Protein AF-A0A821YXX5-F1 (afdb_monomer)

Structure (mmCIF, N/CA/C/O backbone):
data_AF-A0A821YXX5-F1
#
_entry.id   AF-A0A821YXX5-F1
#
loop_
_atom_site.group_PDB
_atom_site.id
_atom_site.type_symbol
_atom_site.label_atom_id
_atom_site.label_alt_id
_atom_site.label_comp_id
_atom_site.label_asym_id
_atom_site.label_entity_id
_atom_site.label_seq_id
_atom_site.pdbx_PDB_ins_code
_atom_site.Cartn_x
_atom_site.Cartn_y
_atom_site.Cartn_z
_atom_site.occupancy
_atom_site.B_iso_or_equiv
_atom_site.auth_seq_id
_atom_site.auth_comp_id
_atom_site.auth_asym_id
_atom_site.auth_atom_id
_atom_site.pdbx_PDB_model_num
ATOM 1 N N . MET A 1 1 ? -12.440 -8.713 3.139 1.00 58.47 1 MET A N 1
ATOM 2 C CA . MET A 1 1 ? -12.743 -7.785 2.031 1.00 58.47 1 MET A CA 1
ATOM 3 C C . MET A 1 1 ? -14.257 -7.747 1.861 1.00 58.47 1 MET A C 1
ATOM 5 O O . MET A 1 1 ? -14.903 -8.650 2.377 1.00 58.47 1 MET A O 1
ATOM 9 N N . TYR A 1 2 ? -14.838 -6.705 1.264 1.00 65.69 2 TYR A N 1
ATOM 10 C CA . TYR A 1 2 ? -16.262 -6.750 0.902 1.00 65.69 2 TYR A CA 1
ATOM 11 C C . TYR A 1 2 ? -16.376 -7.451 -0.452 1.00 65.69 2 TYR A C 1
ATOM 13 O O . TYR A 1 2 ? -15.614 -7.089 -1.340 1.00 65.69 2 TYR A O 1
ATOM 21 N N . GLU A 1 3 ? -17.331 -8.369 -0.620 1.00 64.81 3 GLU A N 1
ATOM 22 C CA . GLU A 1 3 ? -17.490 -9.195 -1.839 1.00 64.81 3 GLU A CA 1
ATOM 23 C C . GLU A 1 3 ? -17.517 -8.370 -3.139 1.00 64.81 3 GLU A C 1
ATOM 25 O O . GLU A 1 3 ? -17.004 -8.787 -4.172 1.00 64.81 3 GLU A O 1
ATOM 30 N N . ILE A 1 4 ? -18.038 -7.138 -3.080 1.00 65.25 4 ILE A N 1
ATOM 31 C CA . ILE A 1 4 ? -18.081 -6.192 -4.211 1.00 65.25 4 ILE A CA 1
ATOM 32 C C . ILE A 1 4 ? -16.698 -5.785 -4.745 1.00 65.25 4 ILE A C 1
ATOM 34 O O . ILE A 1 4 ? -16.601 -5.142 -5.787 1.00 65.25 4 ILE A O 1
ATOM 38 N N . PHE A 1 5 ? -15.638 -6.105 -4.010 1.00 68.00 5 PHE A N 1
ATOM 39 C CA . PHE A 1 5 ? -14.271 -5.716 -4.300 1.00 68.00 5 PHE A CA 1
ATOM 40 C C . PHE A 1 5 ? -13.337 -6.901 -4.533 1.00 68.00 5 PHE A C 1
ATOM 42 O O . PHE A 1 5 ? -12.154 -6.678 -4.764 1.00 68.0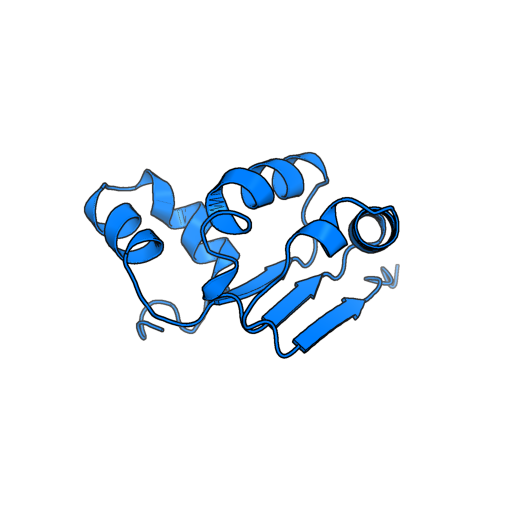0 5 PHE A O 1
ATOM 49 N N . ASP A 1 6 ? -13.836 -8.136 -4.515 1.00 65.44 6 ASP A N 1
ATOM 50 C CA . ASP A 1 6 ? -12.989 -9.331 -4.618 1.00 65.44 6 ASP A CA 1
ATOM 51 C C . ASP A 1 6 ? -12.221 -9.414 -5.950 1.00 65.44 6 ASP A C 1
ATOM 53 O O . ASP A 1 6 ? -11.174 -10.053 -6.032 1.00 65.44 6 ASP A O 1
ATOM 57 N N . SER A 1 7 ? -12.696 -8.727 -6.995 1.00 64.62 7 SER A N 1
ATOM 58 C CA . SER A 1 7 ? -12.008 -8.632 -8.286 1.00 64.62 7 SER A CA 1
ATOM 59 C C . SER A 1 7 ? -10.966 -7.508 -8.366 1.00 64.62 7 SER A C 1
ATOM 61 O O . SER A 1 7 ? -10.313 -7.368 -9.399 1.00 64.62 7 SER A O 1
ATOM 63 N N . LEU A 1 8 ? -10.843 -6.661 -7.338 1.00 66.19 8 LEU A N 1
ATOM 64 C CA . LEU A 1 8 ? -9.986 -5.476 -7.334 1.00 66.19 8 LEU A CA 1
ATOM 65 C C . LEU A 1 8 ? -8.928 -5.572 -6.235 1.00 66.19 8 LEU A C 1
ATOM 67 O O . LEU A 1 8 ? -9.211 -5.892 -5.087 1.00 66.19 8 LEU A O 1
ATOM 71 N N . ASN A 1 9 ? -7.699 -5.208 -6.577 1.00 79.38 9 ASN A N 1
ATOM 72 C CA . ASN A 1 9 ? -6.626 -5.033 -5.603 1.00 79.38 9 ASN A CA 1
ATOM 73 C C . ASN A 1 9 ? -6.906 -3.801 -4.724 1.00 79.38 9 ASN A C 1
ATOM 75 O O . ASN A 1 9 ? -7.445 -2.801 -5.207 1.00 79.38 9 ASN A O 1
ATOM 79 N N . GLU A 1 10 ? -6.535 -3.834 -3.438 1.00 80.19 10 GLU A N 1
ATOM 80 C CA . GLU A 1 10 ? -6.829 -2.741 -2.503 1.00 80.19 10 GLU A CA 1
ATOM 81 C C . GLU A 1 10 ? -6.280 -1.391 -2.945 1.00 80.19 10 GLU A C 1
ATOM 83 O O . GLU A 1 10 ? -6.879 -0.362 -2.626 1.00 80.19 10 GLU A O 1
ATOM 88 N N . TYR A 1 11 ? -5.182 -1.368 -3.701 1.00 82.06 11 TYR A N 1
ATOM 89 C CA . TYR A 1 11 ? -4.708 -0.132 -4.312 1.00 82.06 11 TYR A CA 1
ATOM 90 C C . TYR A 1 11 ? -5.723 0.464 -5.291 1.00 82.06 11 TYR A C 1
ATOM 92 O O . TYR A 1 11 ? -6.006 1.662 -5.234 1.00 82.06 11 TYR A O 1
ATOM 100 N N . ASP A 1 12 ? -6.287 -0.363 -6.169 1.00 82.38 12 ASP A N 1
ATOM 101 C CA . ASP A 1 12 ? -7.229 0.071 -7.198 1.00 82.38 12 ASP A CA 1
ATOM 102 C C . ASP A 1 12 ? -8.548 0.523 -6.568 1.00 82.38 12 ASP A C 1
ATOM 104 O O . ASP A 1 12 ? -9.120 1.537 -6.977 1.00 82.38 12 ASP A O 1
ATOM 108 N N . ILE A 1 13 ? -8.982 -0.158 -5.502 1.00 83.88 13 ILE A N 1
ATOM 109 C CA . ILE A 1 13 ? -10.129 0.262 -4.688 1.00 83.88 13 ILE A CA 1
ATOM 110 C C . ILE A 1 13 ? -9.839 1.610 -4.033 1.00 83.88 13 ILE A C 1
ATOM 112 O O . ILE A 1 13 ? -10.646 2.533 -4.115 1.00 83.88 13 ILE A O 1
ATOM 116 N N . TYR A 1 14 ? -8.685 1.749 -3.380 1.00 82.62 14 TYR A N 1
ATOM 117 C CA . TYR A 1 14 ? -8.338 2.989 -2.702 1.00 82.62 14 TYR A CA 1
ATOM 118 C C . TYR A 1 14 ? -8.316 4.144 -3.702 1.00 82.62 14 TYR A C 1
ATOM 120 O O . TYR A 1 14 ? -9.042 5.118 -3.540 1.00 82.62 14 TYR A O 1
ATOM 128 N N . LYS A 1 15 ? -7.570 4.008 -4.797 1.00 84.25 15 LYS A N 1
ATOM 129 C CA . LYS A 1 15 ? -7.459 5.047 -5.821 1.00 84.25 15 LYS A CA 1
ATOM 130 C C . LYS A 1 15 ? -8.810 5.423 -6.436 1.00 84.25 15 LYS A C 1
ATOM 132 O O . LYS A 1 15 ? -9.048 6.601 -6.683 1.00 84.25 15 LYS A O 1
ATOM 137 N N . SER A 1 16 ? -9.680 4.446 -6.685 1.00 83.56 16 SER A N 1
ATOM 138 C CA . SER A 1 16 ? -10.952 4.687 -7.377 1.00 83.56 16 SER A CA 1
ATOM 139 C C . SER A 1 16 ? -12.045 5.223 -6.454 1.00 83.56 16 SER A C 1
ATOM 141 O O . SER A 1 16 ? -12.890 5.986 -6.908 1.00 83.56 16 SER A O 1
ATOM 143 N N . PHE A 1 17 ? -12.045 4.841 -5.171 1.00 82.56 17 PHE A N 1
ATOM 144 C CA . PHE A 1 17 ? -13.167 5.101 -4.262 1.00 82.56 17 PHE A CA 1
ATOM 145 C C . PHE A 1 17 ? -12.854 6.066 -3.114 1.0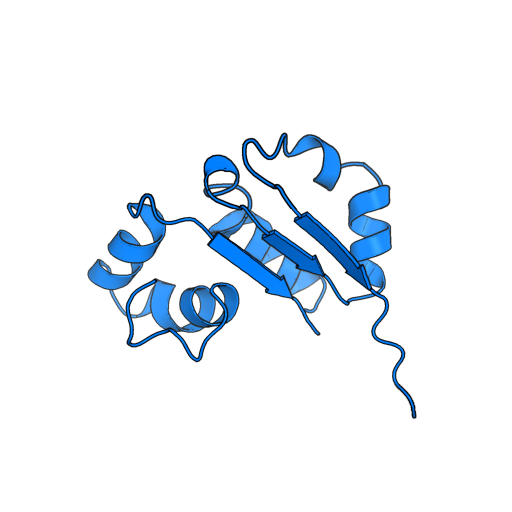0 82.56 17 PHE A C 1
ATOM 147 O O . PHE A 1 17 ? -13.787 6.537 -2.459 1.00 82.56 17 PHE A O 1
ATOM 154 N N . TYR A 1 18 ? -11.584 6.393 -2.862 1.00 81.06 18 TYR A N 1
ATOM 155 C CA . TYR A 1 18 ? -11.195 7.233 -1.725 1.00 81.06 18 TYR A CA 1
ATOM 156 C C . TYR A 1 18 ? -11.807 8.639 -1.772 1.00 81.06 18 TYR A C 1
ATOM 158 O O . TYR A 1 18 ? -12.262 9.135 -0.740 1.00 81.06 18 TYR A O 1
ATOM 166 N N . ASP A 1 19 ? -11.894 9.242 -2.960 1.00 82.94 19 ASP A N 1
ATOM 167 C CA . ASP A 1 19 ? -12.416 10.603 -3.137 1.00 82.94 19 ASP A CA 1
ATOM 168 C C . ASP A 1 19 ? -13.882 10.656 -3.604 1.00 82.94 19 ASP A C 1
ATOM 170 O O . ASP A 1 19 ? -14.442 11.741 -3.742 1.00 82.94 19 ASP A O 1
ATOM 174 N N . LEU A 1 20 ? -14.550 9.510 -3.803 1.00 83.38 20 LEU A N 1
ATOM 175 C CA . LEU A 1 20 ? -15.934 9.486 -4.304 1.00 83.38 20 LEU A CA 1
ATOM 176 C C . LEU A 1 20 ? -16.951 10.002 -3.282 1.00 83.38 20 LEU A C 1
ATOM 178 O O . LEU A 1 20 ? -17.871 10.732 -3.641 1.00 83.38 20 LEU A O 1
ATOM 182 N N . ASN A 1 21 ? -16.826 9.604 -2.011 1.00 83.12 21 ASN A N 1
ATOM 183 C CA . ASN A 1 21 ? -17.573 10.206 -0.908 1.00 83.12 21 ASN A CA 1
ATOM 184 C C . ASN A 1 21 ? -16.946 9.885 0.459 1.00 83.12 21 ASN A C 1
ATOM 186 O O . ASN A 1 21 ? -16.193 8.924 0.633 1.00 83.12 21 ASN A O 1
ATOM 190 N N . GLN A 1 22 ? -17.335 10.665 1.471 1.00 84.62 22 GLN A N 1
ATOM 191 C CA . GLN A 1 22 ? -16.832 10.513 2.840 1.00 84.62 22 GLN A CA 1
ATOM 192 C C . GLN A 1 22 ? -17.139 9.143 3.459 1.00 84.62 22 GLN A C 1
ATOM 194 O O . GLN A 1 22 ? -16.399 8.685 4.328 1.00 84.62 22 GLN A O 1
ATOM 199 N N . ARG A 1 23 ? -18.213 8.465 3.037 1.00 84.62 23 ARG A N 1
ATOM 200 C CA . ARG A 1 23 ? -18.578 7.147 3.571 1.00 84.62 23 ARG A CA 1
ATOM 201 C C . ARG A 1 23 ? -17.585 6.076 3.117 1.00 84.62 23 ARG A C 1
ATOM 203 O O . ARG A 1 23 ? -17.108 5.329 3.966 1.00 84.62 23 ARG A O 1
ATOM 210 N N . PHE A 1 24 ? -17.221 6.040 1.835 1.00 82.19 24 PHE A N 1
ATOM 211 C CA . PHE A 1 24 ? -16.196 5.123 1.318 1.00 82.19 24 PHE A CA 1
ATOM 212 C C . PHE A 1 24 ? -14.819 5.436 1.883 1.00 82.19 24 PHE A C 1
ATOM 214 O O . PHE A 1 24 ? -14.137 4.535 2.368 1.00 82.19 24 PHE A O 1
ATOM 221 N N . LYS A 1 25 ? -14.455 6.718 1.931 1.00 83.94 25 LYS A N 1
ATOM 222 C CA . LYS A 1 25 ? -13.225 7.164 2.584 1.00 83.94 25 LYS A CA 1
ATOM 223 C C . LYS A 1 25 ? -13.123 6.646 4.020 1.00 83.94 25 LYS A C 1
ATOM 225 O O . LYS A 1 25 ? -12.129 6.032 4.401 1.00 83.94 25 LYS A O 1
ATOM 230 N N . ASN A 1 26 ? -14.180 6.837 4.810 1.00 84.19 26 ASN A N 1
ATOM 231 C CA . ASN A 1 26 ? -14.235 6.354 6.187 1.00 84.19 26 ASN A CA 1
ATOM 232 C C . ASN A 1 26 ? -14.166 4.829 6.274 1.00 84.19 26 ASN A C 1
ATOM 234 O O . ASN A 1 26 ? -13.516 4.312 7.175 1.00 84.19 26 ASN A O 1
ATOM 238 N N . LEU A 1 27 ? -14.802 4.111 5.351 1.00 82.44 27 LEU A N 1
ATOM 239 C CA . LEU A 1 27 ? -14.756 2.653 5.299 1.00 82.44 27 LEU A CA 1
ATOM 240 C C . LEU A 1 27 ? -13.337 2.140 5.015 1.00 82.44 27 LEU A C 1
ATOM 242 O O . LEU A 1 27 ? -12.900 1.192 5.658 1.00 82.44 27 LEU A O 1
ATOM 246 N N . LEU A 1 28 ? -12.585 2.795 4.130 1.00 81.06 28 LEU A N 1
ATOM 247 C CA . LEU A 1 28 ? -11.196 2.431 3.834 1.00 81.06 28 LEU A CA 1
ATOM 248 C C . LEU A 1 28 ? -10.249 2.750 5.003 1.00 81.06 28 LEU A C 1
ATOM 250 O O . LEU A 1 28 ? -9.412 1.918 5.362 1.00 81.06 28 LEU A O 1
ATOM 254 N N . ILE A 1 29 ? -10.407 3.923 5.628 1.00 80.94 29 ILE A N 1
ATOM 255 C CA . ILE A 1 29 ? -9.527 4.399 6.710 1.00 80.94 29 ILE A CA 1
ATOM 256 C C . ILE 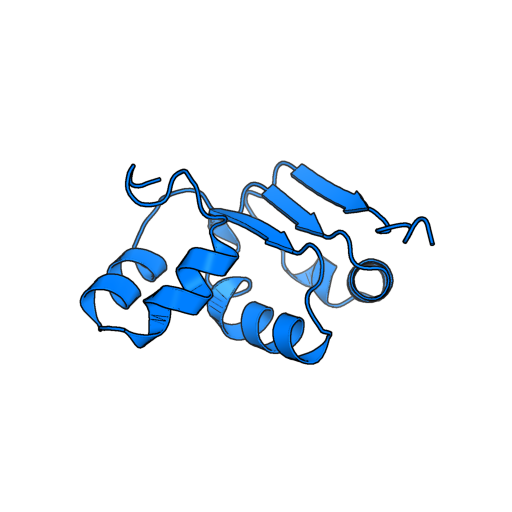A 1 29 ? -9.821 3.707 8.049 1.00 8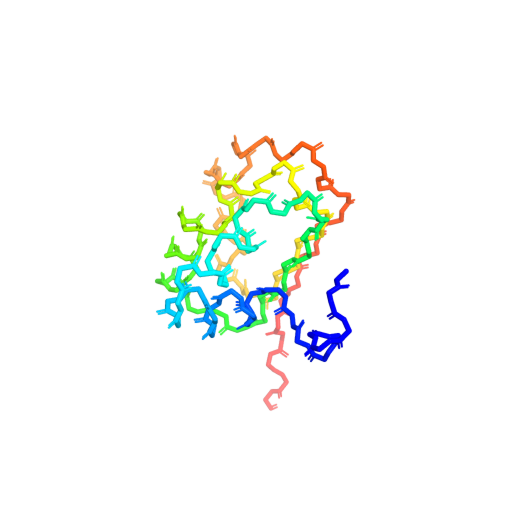0.94 29 ILE A C 1
ATOM 258 O O . ILE A 1 29 ? -8.889 3.320 8.745 1.00 80.94 29 ILE A O 1
ATOM 262 N N . LYS A 1 30 ? -11.097 3.565 8.434 1.00 81.81 30 LYS A N 1
ATOM 263 C CA . LYS A 1 30 ? -11.507 3.075 9.768 1.00 81.81 30 LYS A CA 1
ATOM 264 C C . LYS A 1 30 ? -11.675 1.560 9.851 1.00 81.81 30 LYS A C 1
ATOM 266 O O . LYS A 1 30 ? -11.957 1.036 10.924 1.00 81.81 30 LYS A O 1
ATOM 271 N N . SER A 1 31 ? -11.571 0.857 8.729 1.00 81.94 31 SER A N 1
ATOM 272 C CA . SER A 1 31 ? -11.643 -0.599 8.724 1.00 81.94 31 SER A CA 1
ATOM 273 C C . SER A 1 31 ? -10.442 -1.204 9.454 1.00 81.94 31 SER A C 1
ATOM 275 O O . SER A 1 31 ? -9.325 -0.717 9.331 1.00 81.94 31 SER A O 1
ATOM 277 N N . ASN A 1 32 ? -10.662 -2.300 10.178 1.00 83.00 32 ASN A N 1
ATOM 278 C CA . ASN A 1 32 ? -9.590 -3.114 10.763 1.00 83.00 32 ASN A CA 1
ATOM 279 C C . ASN A 1 32 ? -9.181 -4.279 9.852 1.00 83.00 32 ASN A C 1
ATOM 281 O O . ASN A 1 32 ? -8.388 -5.130 10.256 1.00 83.00 32 ASN A O 1
ATOM 285 N N . LEU A 1 33 ? -9.738 -4.343 8.638 1.00 84.06 33 LEU A N 1
ATOM 286 C CA . LEU A 1 33 ? -9.430 -5.408 7.696 1.00 84.06 33 LEU A CA 1
ATOM 287 C C . LEU A 1 33 ? -7.957 -5.338 7.273 1.00 84.06 33 LEU A C 1
ATOM 289 O O . LEU A 1 33 ? -7.434 -4.221 7.107 1.00 84.06 33 LEU A O 1
ATOM 293 N N . PRO A 1 34 ? -7.310 -6.506 7.094 1.00 84.56 34 PRO A N 1
ATOM 294 C CA . PRO A 1 34 ? -5.978 -6.576 6.516 1.00 84.56 34 PRO A CA 1
ATOM 295 C C . P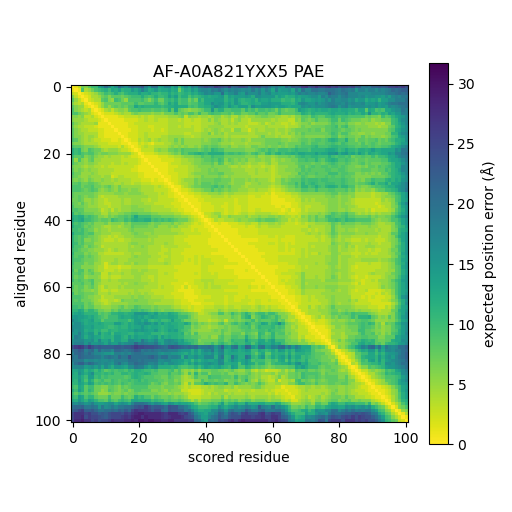RO A 1 34 ? -5.984 -5.960 5.116 1.00 84.56 34 PRO A C 1
ATOM 297 O O . PRO A 1 34 ? -7.024 -5.915 4.458 1.00 84.5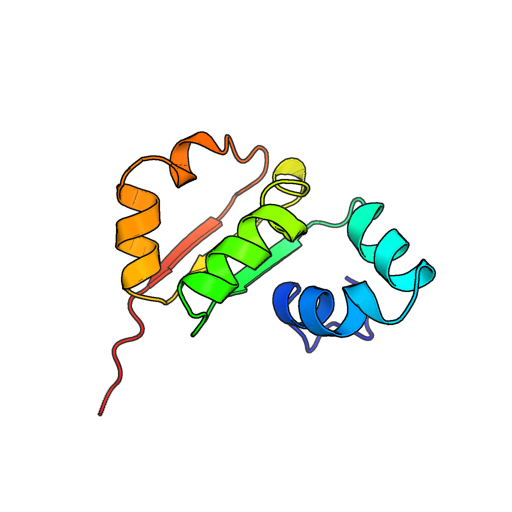6 34 PRO A O 1
ATOM 300 N N . ILE A 1 35 ? -4.828 -5.440 4.715 1.00 87.06 35 ILE A N 1
ATOM 301 C CA . ILE A 1 35 ? -4.621 -4.833 3.403 1.00 87.06 35 ILE A CA 1
ATOM 302 C C . ILE A 1 35 ? -3.497 -5.589 2.710 1.00 87.06 35 ILE A C 1
ATOM 304 O O . ILE A 1 35 ? -2.377 -5.669 3.222 1.00 87.06 35 ILE A O 1
ATOM 308 N N . GLU A 1 36 ? -3.779 -6.080 1.520 1.00 87.88 36 GLU A N 1
ATOM 309 C CA . GLU A 1 36 ? -2.770 -6.477 0.560 1.00 87.88 36 GLU A CA 1
ATOM 310 C C . GLU A 1 36 ? -2.498 -5.314 -0.391 1.00 87.88 36 GLU A C 1
ATOM 312 O O . GLU A 1 36 ? -3.392 -4.584 -0.791 1.00 87.88 36 GLU A O 1
ATOM 317 N N . ILE A 1 37 ? -1.240 -5.061 -0.726 1.00 85.75 37 ILE A N 1
ATOM 318 C CA . ILE A 1 37 ? -0.908 -4.026 -1.705 1.00 85.75 37 ILE A CA 1
ATOM 319 C C . ILE A 1 37 ? -0.134 -4.678 -2.822 1.00 85.75 37 ILE A C 1
ATOM 321 O O . ILE A 1 37 ? 0.920 -5.270 -2.593 1.00 85.75 37 ILE A O 1
ATOM 325 N N . ARG A 1 38 ? -0.662 -4.543 -4.036 1.00 87.50 38 ARG A N 1
ATOM 326 C CA . ARG A 1 38 ? -0.035 -5.052 -5.251 1.00 87.50 38 ARG A CA 1
ATOM 327 C C . ARG A 1 38 ? 0.200 -3.882 -6.196 1.00 87.50 38 ARG A C 1
ATOM 329 O O . ARG A 1 38 ? -0.748 -3.313 -6.730 1.00 87.50 38 ARG A O 1
ATOM 336 N N . PHE A 1 39 ? 1.456 -3.497 -6.394 1.00 85.12 39 PHE A N 1
ATOM 337 C CA . PHE A 1 39 ? 1.833 -2.508 -7.401 1.00 85.12 39 PHE A CA 1
ATOM 338 C C . PHE A 1 39 ? 2.561 -3.200 -8.541 1.00 85.12 39 PHE A C 1
ATOM 340 O O . PHE A 1 39 ? 3.723 -3.581 -8.401 1.00 85.12 39 PHE A O 1
ATOM 347 N N . SER A 1 40 ? 1.874 -3.331 -9.674 1.00 75.94 40 SER A N 1
ATOM 348 C CA . SER A 1 40 ? 2.444 -3.953 -10.863 1.00 75.94 40 SER A CA 1
ATOM 349 C C . SER A 1 40 ? 3.282 -2.966 -11.692 1.00 75.94 40 SER A C 1
ATOM 351 O O . SER A 1 40 ? 4.472 -3.158 -11.918 1.00 75.94 40 SER A O 1
ATOM 353 N N . LEU A 1 41 ? 2.667 -1.853 -12.105 1.00 76.56 41 LEU A N 1
ATOM 354 C CA . LEU A 1 41 ? 3.260 -0.839 -12.990 1.00 76.56 41 LEU A CA 1
ATOM 355 C C . LEU A 1 41 ? 2.932 0.582 -12.508 1.00 76.56 41 LEU A C 1
ATOM 357 O O . LEU A 1 41 ? 2.335 1.396 -13.211 1.00 76.56 41 LEU A O 1
ATOM 361 N N . ILE A 1 42 ? 3.290 0.891 -11.264 1.00 80.50 42 ILE A N 1
ATOM 362 C CA . ILE A 1 42 ? 3.092 2.231 -10.696 1.00 80.50 42 ILE A CA 1
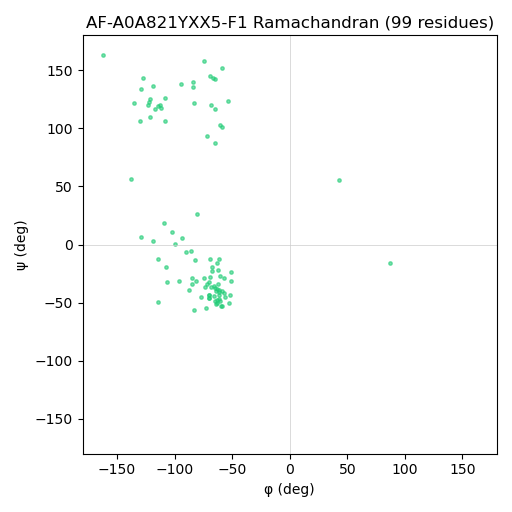ATOM 363 C C . ILE A 1 42 ? 4.250 3.156 -11.083 1.00 80.50 42 ILE A C 1
ATOM 365 O O . ILE A 1 42 ? 5.391 2.726 -11.056 1.00 80.50 42 ILE A O 1
ATOM 369 N N . SER A 1 43 ? 4.003 4.425 -11.422 1.00 84.69 43 SER A N 1
ATOM 370 C CA . SER A 1 43 ? 5.087 5.405 -11.611 1.00 84.69 43 SER A CA 1
ATOM 371 C C . SER A 1 43 ? 5.676 5.847 -10.266 1.00 84.69 43 SER A C 1
ATOM 373 O O . SER A 1 43 ? 4.999 5.788 -9.239 1.00 84.69 43 SER A O 1
ATOM 375 N N . LYS A 1 44 ? 6.913 6.362 -10.253 1.00 82.62 44 LYS A N 1
ATOM 376 C CA . LYS A 1 44 ? 7.563 6.842 -9.017 1.00 82.62 44 LYS A CA 1
ATOM 377 C C . LYS A 1 44 ? 6.749 7.9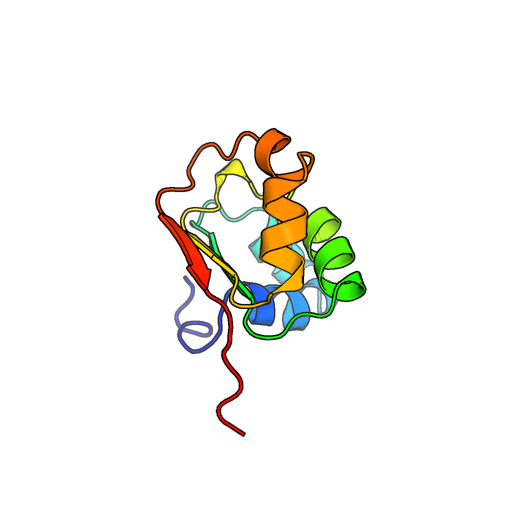20 -8.294 1.00 82.62 44 LYS A C 1
ATOM 379 O O . LYS A 1 44 ? 6.611 7.871 -7.074 1.00 82.62 44 LYS A O 1
ATOM 384 N N . LEU A 1 45 ? 6.168 8.860 -9.043 1.00 84.19 45 LEU A N 1
ATOM 385 C CA . LEU A 1 45 ? 5.307 9.909 -8.489 1.00 84.19 45 LEU A CA 1
ATOM 386 C C . LEU A 1 45 ? 4.044 9.318 -7.846 1.00 84.19 45 LEU A C 1
ATOM 388 O O . LEU A 1 45 ? 3.714 9.641 -6.707 1.00 84.19 45 LEU A O 1
ATOM 392 N N . ASN A 1 46 ? 3.366 8.409 -8.551 1.00 84.25 46 ASN A N 1
ATOM 393 C CA . ASN A 1 46 ? 2.151 7.774 -8.042 1.00 84.25 46 ASN A CA 1
ATOM 394 C C . ASN A 1 46 ? 2.444 6.901 -6.823 1.00 84.25 46 ASN A C 1
ATOM 396 O O . ASN A 1 46 ? 1.643 6.875 -5.890 1.00 84.25 46 ASN A O 1
ATOM 400 N N . PHE A 1 47 ? 3.599 6.235 -6.797 1.00 84.44 47 PHE A N 1
ATOM 401 C CA . PHE A 1 47 ? 4.061 5.498 -5.630 1.00 84.44 47 PHE A CA 1
ATOM 402 C C . PHE A 1 47 ? 4.226 6.422 -4.427 1.00 84.44 47 PHE A C 1
ATOM 404 O O . PHE A 1 47 ? 3.697 6.122 -3.364 1.00 84.44 47 PHE A O 1
ATOM 411 N N . TYR A 1 48 ? 4.894 7.566 -4.594 1.00 83.75 48 TYR A N 1
ATOM 412 C CA . TYR A 1 48 ? 5.110 8.522 -3.507 1.00 83.75 48 TYR A CA 1
ATOM 413 C C . TYR A 1 48 ? 3.792 9.076 -2.943 1.00 83.75 48 TYR A C 1
ATOM 415 O O . TYR A 1 48 ? 3.616 9.164 -1.728 1.00 83.75 48 TYR A O 1
ATOM 423 N N . ASN A 1 49 ? 2.826 9.377 -3.811 1.00 85.19 49 ASN A N 1
ATOM 424 C CA . ASN A 1 49 ? 1.498 9.821 -3.380 1.00 85.19 49 ASN A CA 1
ATOM 425 C C . ASN A 1 49 ? 0.763 8.717 -2.606 1.00 85.19 49 ASN A C 1
ATOM 427 O O . ASN A 1 49 ? 0.283 8.937 -1.494 1.00 85.19 49 ASN A O 1
ATOM 431 N N . SER A 1 50 ? 0.749 7.503 -3.162 1.00 84.38 50 SER A N 1
ATOM 432 C CA . SER A 1 50 ? 0.114 6.331 -2.543 1.00 84.38 50 SER A CA 1
ATOM 433 C C . SER A 1 50 ? 0.777 5.973 -1.214 1.00 84.38 50 SER A C 1
ATOM 435 O O . SER A 1 50 ? 0.117 5.563 -0.261 1.00 84.38 50 SER A O 1
ATOM 437 N N . TYR A 1 51 ? 2.086 6.179 -1.122 1.00 84.44 51 TYR A N 1
ATOM 438 C CA . TYR A 1 51 ? 2.857 5.971 0.086 1.00 84.44 51 TYR A CA 1
ATOM 439 C C . TYR A 1 51 ? 2.355 6.837 1.242 1.00 84.44 51 TYR A C 1
ATOM 441 O O . TYR A 1 51 ? 2.023 6.309 2.304 1.00 84.44 51 TYR A O 1
ATOM 449 N N . HIS A 1 52 ? 2.236 8.147 1.029 1.00 83.38 52 HIS A N 1
ATOM 450 C CA . HIS A 1 52 ? 1.803 9.075 2.077 1.00 83.38 52 HIS A CA 1
ATOM 451 C C . HIS A 1 52 ? 0.321 8.949 2.424 1.00 83.38 52 HIS A C 1
ATOM 453 O O . HIS A 1 52 ? -0.055 9.117 3.581 1.00 83.38 52 HIS A O 1
ATOM 459 N N . GLN A 1 53 ? -0.522 8.639 1.440 1.00 83.50 53 GLN A N 1
ATOM 460 C CA . GLN A 1 53 ? -1.974 8.612 1.628 1.00 83.50 53 GLN A CA 1
ATOM 461 C C . GLN A 1 53 ? -2.487 7.258 2.136 1.00 83.50 53 GLN A C 1
ATOM 463 O O . GLN A 1 53 ? -3.373 7.208 2.990 1.00 83.50 53 GLN A O 1
ATOM 468 N N . MET A 1 54 ? -1.921 6.154 1.644 1.00 85.12 54 MET A N 1
ATOM 469 C CA . MET A 1 54 ? -2.431 4.803 1.883 1.00 85.12 54 MET A CA 1
ATOM 470 C C . MET A 1 54 ? -1.464 3.951 2.706 1.00 85.12 54 MET A C 1
ATOM 472 O O . MET A 1 54 ? -1.886 3.356 3.698 1.00 85.12 54 MET A O 1
ATOM 476 N N . ILE A 1 55 ? -0.182 3.889 2.337 1.00 85.88 55 ILE A N 1
ATOM 477 C CA . ILE A 1 55 ? 0.764 2.936 2.945 1.00 85.88 55 ILE A CA 1
ATOM 478 C C . ILE A 1 55 ? 1.117 3.350 4.372 1.00 85.88 55 ILE A C 1
ATOM 480 O O . ILE A 1 55 ? 0.943 2.576 5.313 1.00 85.88 55 ILE A O 1
ATOM 484 N N . LEU A 1 56 ? 1.594 4.582 4.548 1.00 85.12 56 LEU A N 1
ATOM 485 C CA . LEU A 1 56 ? 2.104 5.062 5.827 1.00 85.12 56 LEU A CA 1
ATOM 486 C C . LEU A 1 56 ? 1.034 5.062 6.940 1.00 85.12 56 LEU A C 1
ATOM 488 O O . LEU A 1 56 ? 1.353 4.594 8.041 1.00 85.12 56 LEU A O 1
ATOM 492 N N . PRO A 1 57 ? -0.222 5.501 6.698 1.00 85.00 57 PRO A N 1
ATOM 493 C CA . PRO A 1 57 ? -1.273 5.467 7.719 1.00 85.00 57 PRO A CA 1
ATOM 494 C C . PRO A 1 57 ? -1.746 4.046 8.049 1.00 85.00 57 PRO A C 1
ATOM 496 O O . PRO A 1 57 ? -2.092 3.756 9.194 1.00 85.00 57 PRO A O 1
ATOM 499 N N . ASN A 1 58 ? -1.723 3.135 7.070 1.00 85.00 58 ASN A N 1
ATOM 500 C CA . ASN A 1 58 ? -2.260 1.783 7.225 1.00 85.00 58 ASN A CA 1
ATOM 501 C C . ASN A 1 58 ? -1.191 0.703 7.451 1.00 85.00 58 ASN A C 1
ATOM 503 O O . ASN A 1 58 ? -1.520 -0.479 7.467 1.00 85.00 58 ASN A O 1
ATOM 507 N N . ARG A 1 59 ? 0.072 1.068 7.709 1.00 85.50 59 ARG A N 1
ATOM 508 C CA . ARG A 1 59 ? 1.206 0.134 7.916 1.00 85.50 59 ARG A CA 1
ATOM 509 C C . ARG A 1 59 ? 0.988 -0.988 8.939 1.00 85.50 59 ARG A C 1
ATOM 511 O O . ARG A 1 59 ? 1.658 -2.012 8.894 1.00 85.50 59 ARG A O 1
ATOM 518 N N . HIS A 1 60 ? 0.072 -0.784 9.882 1.00 86.62 60 HIS A N 1
ATOM 519 C CA . HIS A 1 60 ? -0.290 -1.749 10.918 1.00 86.62 60 HIS A CA 1
ATOM 520 C C . HIS A 1 60 ? -1.303 -2.801 10.436 1.00 86.62 60 HIS A C 1
ATOM 522 O O . HIS A 1 60 ? -1.516 -3.794 11.122 1.00 86.62 60 HIS A O 1
ATOM 528 N N . ARG A 1 61 ? -1.928 -2.582 9.276 1.00 87.50 61 ARG A N 1
ATOM 529 C CA . ARG A 1 61 ? -2.914 -3.465 8.637 1.00 87.50 61 ARG A CA 1
ATOM 530 C C . ARG A 1 61 ? -2.361 -4.174 7.409 1.00 87.50 61 ARG A C 1
ATOM 532 O O . ARG A 1 61 ? -2.948 -5.163 6.992 1.00 87.50 61 ARG A O 1
ATOM 539 N N . ILE A 1 62 ? -1.275 -3.662 6.829 1.00 87.88 62 ILE A N 1
ATOM 540 C CA . ILE A 1 62 ? -0.683 -4.245 5.626 1.00 87.88 62 ILE A CA 1
ATOM 541 C C . ILE A 1 62 ? -0.084 -5.605 5.980 1.00 87.88 62 ILE A C 1
ATOM 543 O O . ILE A 1 62 ? 0.795 -5.686 6.839 1.00 87.88 62 ILE A O 1
ATOM 547 N N . THR A 1 63 ? -0.579 -6.654 5.329 1.00 88.62 63 THR A N 1
ATOM 548 C CA . THR A 1 63 ? -0.141 -8.047 5.517 1.00 88.62 63 THR A CA 1
ATOM 549 C C . THR A 1 63 ? 0.693 -8.544 4.347 1.00 88.62 63 THR A C 1
ATOM 551 O O . THR A 1 63 ? 1.637 -9.308 4.554 1.00 88.62 63 THR A O 1
ATOM 554 N N . LEU A 1 64 ? 0.405 -8.058 3.141 1.00 87.88 64 LEU A N 1
ATOM 555 C CA . LEU A 1 64 ? 1.141 -8.386 1.928 1.00 87.88 64 LEU A CA 1
ATOM 556 C C . LEU A 1 64 ? 1.547 -7.112 1.198 1.00 87.88 64 LEU A C 1
ATOM 558 O O . LEU A 1 64 ? 0.738 -6.203 1.006 1.00 87.88 64 LEU A O 1
ATOM 562 N N . PHE A 1 65 ? 2.804 -7.065 0.771 1.00 86.44 65 PHE A N 1
ATOM 563 C CA . PHE A 1 65 ? 3.344 -5.978 -0.028 1.00 86.44 65 PHE A CA 1
ATOM 564 C C . PHE A 1 65 ? 4.059 -6.564 -1.247 1.00 86.44 65 PHE A C 1
ATOM 566 O O . PHE A 1 65 ? 5.118 -7.173 -1.126 1.00 86.44 65 PHE A O 1
ATOM 573 N N . HIS A 1 66 ? 3.448 -6.440 -2.419 1.00 87.62 66 HIS A N 1
ATOM 574 C CA . HIS A 1 66 ? 3.948 -6.987 -3.673 1.00 87.62 66 HIS A CA 1
ATOM 575 C C . HIS A 1 66 ? 4.250 -5.853 -4.641 1.00 87.62 66 HIS A C 1
ATOM 577 O O . HIS A 1 66 ? 3.356 -5.116 -5.058 1.00 87.62 66 HIS A O 1
ATOM 583 N N . LEU A 1 67 ? 5.521 -5.725 -4.991 1.00 83.69 67 LEU A N 1
ATOM 584 C CA . LEU A 1 67 ? 6.028 -4.699 -5.880 1.00 83.69 67 LEU A CA 1
ATOM 585 C C . LEU A 1 67 ? 6.731 -5.365 -7.051 1.00 83.69 67 LEU A C 1
ATOM 587 O O . LEU A 1 67 ? 7.701 -6.094 -6.847 1.00 83.69 67 LEU A O 1
ATOM 591 N N . THR A 1 68 ? 6.249 -5.107 -8.266 1.00 82.00 68 THR A N 1
ATOM 592 C CA . THR A 1 68 ? 6.854 -5.675 -9.479 1.00 82.00 68 THR A CA 1
ATOM 593 C C . THR A 1 68 ? 7.595 -4.645 -10.336 1.00 82.00 68 THR A C 1
ATOM 595 O O . THR A 1 68 ? 7.785 -4.858 -11.532 1.00 82.00 68 THR A O 1
ATOM 598 N N . ASN A 1 69 ? 7.950 -3.482 -9.774 1.00 78.56 69 ASN A N 1
ATOM 599 C CA . ASN A 1 69 ? 8.551 -2.388 -10.536 1.00 78.56 69 ASN A CA 1
ATOM 600 C C . ASN A 1 69 ? 10.045 -2.208 -10.197 1.00 78.56 69 ASN A C 1
ATOM 602 O O . ASN A 1 69 ? 10.350 -1.966 -9.025 1.00 78.56 69 ASN A O 1
ATOM 606 N N . PRO A 1 70 ? 10.961 -2.205 -11.184 1.00 69.81 70 PRO A N 1
ATOM 607 C CA . PRO A 1 70 ? 12.401 -2.098 -10.939 1.00 69.81 70 PRO A CA 1
ATOM 608 C C . PRO A 1 70 ? 12.814 -0.923 -10.039 1.00 69.81 70 PRO A C 1
ATOM 610 O O . PRO A 1 70 ? 13.558 -1.107 -9.079 1.00 69.81 70 PRO A O 1
ATOM 613 N N . PHE A 1 71 ? 12.252 0.282 -10.235 1.00 77.25 71 PHE A N 1
ATOM 614 C CA . PHE A 1 71 ? 12.640 1.430 -9.394 1.00 77.25 71 PHE A CA 1
ATOM 615 C C . PHE A 1 71 ? 12.201 1.273 -7.932 1.00 77.25 71 PHE A C 1
ATOM 617 O O . PHE A 1 71 ? 12.727 1.954 -7.051 1.00 77.25 71 PHE A O 1
ATOM 624 N N . THR A 1 72 ? 11.185 0.444 -7.660 1.00 69.88 72 THR A N 1
ATOM 625 C CA . THR A 1 72 ? 10.709 0.223 -6.290 1.00 69.88 72 THR A CA 1
ATOM 626 C C . THR A 1 72 ? 11.669 -0.657 -5.502 1.00 69.88 72 THR A C 1
ATOM 628 O O . THR A 1 72 ? 11.791 -0.454 -4.298 1.00 69.88 72 THR A O 1
ATOM 631 N N . ILE A 1 73 ? 12.405 -1.552 -6.169 1.00 70.44 73 ILE A N 1
ATOM 632 C CA . ILE A 1 73 ? 13.456 -2.364 -5.547 1.00 70.44 73 ILE A CA 1
ATOM 633 C C . ILE A 1 73 ? 14.572 -1.443 -5.051 1.00 70.44 73 ILE A C 1
ATOM 635 O O . ILE A 1 73 ? 14.880 -1.449 -3.858 1.00 70.44 73 ILE A O 1
ATOM 639 N N . ASP A 1 74 ? 15.075 -0.562 -5.920 1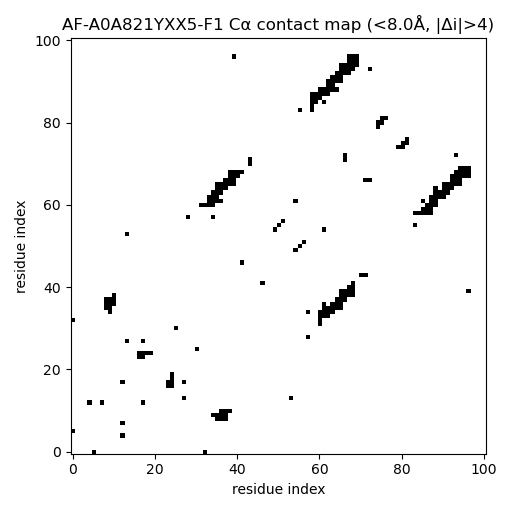.00 73.00 74 ASP A N 1
ATOM 640 C CA . ASP A 1 74 ? 16.086 0.435 -5.551 1.00 73.00 74 ASP A CA 1
ATOM 641 C C . ASP A 1 74 ? 15.616 1.320 -4.391 1.00 73.00 74 ASP A C 1
ATOM 643 O O . ASP A 1 74 ? 16.351 1.535 -3.430 1.00 73.00 74 ASP A O 1
ATOM 647 N N . LEU A 1 75 ? 14.366 1.795 -4.439 1.00 72.31 75 LEU A N 1
ATOM 648 C CA . LEU A 1 75 ? 13.787 2.668 -3.413 1.00 72.31 75 LEU A CA 1
ATOM 649 C C . LEU A 1 75 ? 13.657 1.982 -2.041 1.00 72.31 75 LEU A C 1
ATOM 651 O O . LEU A 1 75 ? 13.829 2.626 -1.002 1.00 72.31 75 LEU A O 1
ATOM 655 N N . ILE A 1 76 ? 13.323 0.689 -2.018 1.00 70.19 76 ILE A N 1
ATOM 656 C CA . ILE A 1 76 ? 13.226 -0.077 -0.772 1.00 70.19 76 ILE A CA 1
ATOM 657 C C . ILE A 1 76 ? 14.607 -0.306 -0.176 1.00 70.19 76 ILE A C 1
ATOM 659 O O . ILE A 1 76 ? 14.797 -0.107 1.027 1.00 70.19 76 ILE A O 1
ATOM 663 N N . LEU A 1 77 ? 15.558 -0.710 -1.018 1.00 67.75 77 LEU A N 1
ATOM 664 C CA . LEU A 1 77 ? 16.926 -1.009 -0.611 1.00 67.75 77 LEU A CA 1
ATOM 665 C C . LEU A 1 77 ? 17.686 0.264 -0.200 1.00 67.75 77 LEU A C 1
ATOM 667 O O . LEU A 1 77 ? 18.535 0.208 0.686 1.00 67.75 77 LEU A O 1
ATOM 671 N N . SER A 1 78 ? 17.327 1.432 -0.745 1.00 66.38 78 SER A N 1
ATOM 672 C CA . SER A 1 78 ? 17.962 2.725 -0.456 1.00 66.38 78 SER A CA 1
ATOM 673 C C . SER A 1 78 ? 17.507 3.408 0.848 1.00 66.38 78 SER A C 1
ATOM 675 O O . SER A 1 78 ? 17.614 4.627 0.964 1.00 66.38 78 SER A O 1
ATOM 677 N N . SER A 1 79 ? 17.044 2.656 1.851 1.00 56.09 79 SER A N 1
ATOM 678 C CA . SER A 1 79 ? 16.968 3.035 3.283 1.00 56.09 79 SER A CA 1
ATOM 679 C C . SER A 1 79 ? 15.750 3.793 3.847 1.00 56.09 79 SER A C 1
ATOM 681 O O . SER A 1 79 ? 15.551 3.737 5.060 1.00 56.09 79 SER A O 1
ATOM 683 N N . SER A 1 80 ? 14.861 4.417 3.064 1.00 60.25 80 SER A N 1
ATOM 684 C CA . SER A 1 80 ? 13.680 5.090 3.657 1.00 60.25 80 SER A CA 1
ATOM 685 C C . SER A 1 80 ? 12.501 4.140 3.888 1.00 60.25 80 SER A C 1
ATOM 687 O O . SER A 1 80 ? 11.801 4.254 4.894 1.00 60.25 80 SER A O 1
ATOM 689 N N . PHE A 1 81 ? 12.307 3.149 3.017 1.00 62.69 81 PHE A N 1
ATOM 690 C CA . PHE A 1 81 ? 11.168 2.234 3.105 1.00 62.69 81 PHE A CA 1
ATOM 691 C C . PHE A 1 81 ? 11.300 1.226 4.257 1.00 62.69 81 PHE A C 1
ATOM 693 O O . PHE A 1 81 ? 10.332 0.931 4.948 1.00 62.69 81 PHE A O 1
ATOM 700 N N . LEU A 1 82 ? 12.512 0.741 4.541 1.00 56.69 82 LEU A N 1
ATOM 701 C CA . LEU A 1 82 ? 12.760 -0.188 5.655 1.00 56.69 82 LEU A CA 1
ATOM 702 C C . LEU A 1 82 ? 12.545 0.458 7.035 1.00 56.69 82 LEU A C 1
ATOM 704 O O . LEU A 1 82 ? 12.285 -0.238 8.016 1.00 56.69 82 LEU A O 1
ATOM 708 N N . SER A 1 83 ? 12.567 1.794 7.114 1.00 58.59 83 SER A N 1
ATOM 709 C CA . SER A 1 83 ? 12.264 2.530 8.348 1.00 58.59 83 SER A CA 1
ATOM 710 C C . SER A 1 83 ? 10.787 2.451 8.767 1.00 58.59 83 SER A C 1
ATOM 712 O O . SER A 1 83 ? 10.446 2.793 9.900 1.00 58.59 83 SER A O 1
ATOM 714 N N . LEU A 1 84 ? 9.907 1.962 7.884 1.00 65.19 84 LEU A N 1
ATOM 715 C CA . LEU A 1 84 ? 8.455 1.953 8.068 1.00 65.19 84 LEU A CA 1
ATOM 716 C C . LEU A 1 84 ? 7.957 1.114 9.239 1.00 65.19 84 LEU A C 1
ATOM 718 O O . LEU A 1 84 ? 6.804 1.293 9.633 1.00 65.19 84 LEU A O 1
ATOM 722 N N . LYS A 1 85 ? 8.791 0.221 9.795 1.00 68.06 85 LYS A N 1
ATOM 723 C CA . LYS A 1 85 ? 8.422 -0.697 10.886 1.00 68.06 85 LYS A CA 1
ATOM 724 C C . LYS A 1 85 ? 7.032 -1.294 10.644 1.00 68.06 85 LYS A C 1
ATOM 726 O O . LYS A 1 85 ? 6.120 -1.116 11.455 1.00 68.06 85 LYS A O 1
ATOM 731 N N . PHE A 1 86 ? 6.844 -1.931 9.487 1.00 74.69 86 PHE A N 1
ATOM 732 C CA . PHE A 1 86 ? 5.605 -2.651 9.220 1.00 74.69 86 PHE A CA 1
ATOM 733 C C . PHE A 1 86 ? 5.357 -3.640 10.356 1.00 74.69 86 PHE A C 1
ATOM 735 O O . PHE A 1 86 ? 6.215 -4.457 10.673 1.00 74.69 86 PHE A O 1
ATOM 742 N N . ILE A 1 87 ? 4.195 -3.524 10.995 1.00 74.62 87 ILE A N 1
ATOM 743 C CA . ILE A 1 87 ? 3.904 -4.285 12.217 1.00 74.62 87 ILE A CA 1
ATOM 744 C C . ILE A 1 87 ? 3.376 -5.679 11.863 1.00 74.62 87 ILE A C 1
ATOM 746 O O . ILE A 1 87 ? 3.549 -6.619 12.631 1.00 74.62 87 ILE A O 1
ATOM 750 N N . ARG A 1 88 ? 2.711 -5.808 10.708 1.00 78.31 88 ARG A N 1
ATOM 751 C CA . ARG A 1 88 ? 1.970 -7.014 10.314 1.00 78.31 88 ARG A CA 1
ATOM 752 C C . ARG A 1 88 ? 2.296 -7.545 8.922 1.00 78.31 88 ARG A C 1
ATOM 754 O O . ARG A 1 88 ? 1.631 -8.482 8.494 1.00 78.31 88 ARG A O 1
ATOM 761 N N . VAL A 1 89 ? 3.289 -6.986 8.227 1.00 79.56 89 VAL A N 1
ATOM 762 C CA . VAL A 1 89 ? 3.680 -7.524 6.917 1.00 79.56 89 VAL A CA 1
ATOM 763 C C . VAL A 1 89 ? 4.240 -8.924 7.128 1.00 79.56 89 VAL A C 1
ATOM 765 O O . VAL A 1 89 ? 5.245 -9.104 7.808 1.00 79.56 89 VAL A O 1
ATOM 768 N N . GLN A 1 90 ? 3.556 -9.904 6.552 1.00 80.69 90 GLN A N 1
ATOM 769 C CA . GLN A 1 90 ? 3.943 -11.310 6.561 1.00 80.69 90 GLN A CA 1
ATOM 770 C C . GLN A 1 90 ? 4.686 -11.667 5.278 1.00 80.69 90 GLN A C 1
ATOM 772 O O . GLN A 1 90 ? 5.568 -12.522 5.289 1.00 80.69 90 GLN A O 1
ATOM 777 N N . THR A 1 91 ? 4.346 -11.007 4.169 1.00 81.62 91 THR A N 1
ATOM 778 C CA . THR A 1 91 ? 4.902 -11.329 2.856 1.00 81.62 91 THR A CA 1
ATOM 779 C C . THR A 1 91 ? 5.305 -10.062 2.113 1.00 81.62 91 THR A C 1
ATOM 781 O O . THR A 1 91 ? 4.479 -9.184 1.861 1.00 81.62 91 THR A O 1
ATOM 784 N N . LEU A 1 92 ? 6.585 -9.990 1.746 1.00 83.31 92 LEU A N 1
ATOM 785 C CA . LEU A 1 92 ? 7.145 -8.988 0.844 1.00 83.31 92 LEU A CA 1
ATOM 786 C C . LEU A 1 92 ? 7.580 -9.699 -0.437 1.00 83.31 92 LEU A C 1
ATOM 788 O O . LEU A 1 92 ? 8.428 -10.586 -0.384 1.00 83.31 92 LEU A O 1
ATOM 792 N N . ILE A 1 93 ? 7.003 -9.314 -1.572 1.00 83.00 93 ILE A N 1
ATOM 793 C CA . ILE A 1 93 ? 7.381 -9.839 -2.886 1.00 83.00 93 ILE A CA 1
ATOM 794 C C . ILE A 1 93 ? 7.982 -8.693 -3.685 1.00 83.00 93 ILE A C 1
ATOM 796 O O . ILE A 1 93 ? 7.309 -7.693 -3.938 1.00 83.00 93 ILE A O 1
ATOM 800 N N . LEU A 1 94 ? 9.241 -8.861 -4.073 1.00 79.56 94 LEU A N 1
ATOM 801 C CA . LEU A 1 94 ? 9.942 -7.986 -5.000 1.00 79.56 94 LEU A CA 1
ATOM 802 C C . LEU A 1 94 ? 10.188 -8.786 -6.267 1.00 79.56 94 LEU A C 1
ATOM 804 O O . LEU A 1 94 ? 10.861 -9.815 -6.226 1.00 79.56 94 LEU A O 1
ATOM 808 N N . ALA A 1 95 ? 9.606 -8.337 -7.366 1.00 78.00 95 ALA A N 1
ATOM 809 C CA . ALA A 1 95 ? 9.840 -8.921 -8.671 1.00 78.00 95 ALA A CA 1
ATOM 810 C C . ALA A 1 95 ? 10.237 -7.816 -9.642 1.00 78.00 95 ALA A C 1
ATOM 812 O O . ALA A 1 95 ? 9.712 -6.707 -9.590 1.00 78.00 95 ALA A O 1
ATOM 813 N N . ASP A 1 96 ? 11.142 -8.124 -10.555 1.00 67.88 96 ASP A N 1
ATOM 814 C CA . ASP A 1 96 ? 11.267 -7.315 -11.752 1.00 67.88 96 ASP A CA 1
ATOM 815 C C . ASP A 1 96 ? 10.209 -7.799 -12.734 1.00 67.88 96 ASP A C 1
ATOM 817 O O . ASP A 1 96 ? 10.179 -8.973 -13.111 1.00 67.88 96 ASP A O 1
ATOM 821 N N . ALA A 1 97 ? 9.319 -6.902 -13.155 1.00 62.31 97 ALA A N 1
ATOM 822 C CA . ALA A 1 97 ? 8.568 -7.122 -14.376 1.00 62.31 97 ALA A CA 1
ATOM 823 C C . ALA A 1 97 ? 9.575 -7.108 -15.536 1.00 62.31 97 ALA A C 1
ATOM 825 O O . ALA A 1 97 ? 9.850 -6.065 -16.129 1.00 62.31 97 ALA A O 1
ATOM 826 N N . CYS A 1 98 ? 10.167 -8.265 -15.844 1.00 51.00 98 CYS A N 1
ATOM 827 C CA . CYS A 1 98 ? 10.821 -8.463 -17.125 1.00 51.00 98 CYS A CA 1
ATOM 828 C C . CYS A 1 98 ? 9.743 -8.274 -18.192 1.00 51.00 98 CYS A C 1
ATOM 830 O O . CYS A 1 98 ? 8.905 -9.150 -18.403 1.00 51.00 98 CYS A O 1
ATOM 832 N N . ASN A 1 99 ? 9.749 -7.111 -18.844 1.00 48.16 99 ASN A N 1
ATOM 833 C CA . ASN A 1 99 ? 9.072 -6.943 -20.117 1.00 48.16 99 ASN A CA 1
ATOM 834 C C . ASN A 1 99 ? 9.702 -7.965 -21.066 1.00 48.16 99 ASN A C 1
ATOM 836 O O . ASN A 1 99 ? 10.817 -7.764 -21.543 1.00 48.16 99 ASN A O 1
ATOM 840 N N . ILE A 1 100 ? 9.017 -9.083 -21.291 1.00 41.69 100 ILE A N 1
ATOM 841 C CA . ILE A 1 100 ? 9.281 -9.923 -22.451 1.00 41.69 100 ILE A CA 1
ATOM 842 C C . ILE A 1 100 ? 8.738 -9.108 -23.628 1.00 41.69 100 ILE A C 1
ATOM 844 O O . ILE A 1 100 ? 7.531 -9.073 -23.862 1.00 41.69 100 ILE A O 1
ATOM 848 N N . SER A 1 101 ? 9.635 -8.333 -24.237 1.00 38.28 101 SER A N 1
ATOM 849 C CA . SER A 1 101 ? 9.444 -7.630 -25.509 1.00 38.28 101 SER A CA 1
ATOM 850 C C . SER A 1 101 ? 9.391 -8.612 -26.666 1.00 38.28 101 SER A C 1
ATOM 852 O O . SER A 1 101 ? 10.267 -9.509 -26.666 1.00 38.28 101 SER A O 1
#

Sequence (101 aa):
MYEIFDSLNEYDIYKSFYDLNQRFKNLLIKSNLPIEIRFSLISKLNFYNSYHQMILPNRHRITLFHLTNPFTIDLILSSSFLSLKFIRVQTLILADACNIS

pLDDT: mean 77.19, std 10.65, range [38.28, 88.62]

Secondary structure (DSSP, 8-state):
--GGGTTS-HHHHHHHHTTT-HHHHHHHHH----EEEEESS--HHHHHHHIIIIIHHHTTTEEEEEE--HHHHHHHHTTSSGGG--SS--EEEE-------

Solvent-accessible surface area (backbone atoms only — not comparable to full-atom values): 5980 Å² total; per-residue (Å²): 134,61,80,96,42,74,93,49,55,54,50,59,49,45,73,69,37,44,83,73,41,70,67,52,29,47,52,68,70,72,49,85,63,73,36,53,38,69,41,61,83,67,51,74,68,56,45,55,53,43,36,68,71,50,46,64,78,41,30,70,34,28,32,32,43,35,39,24,35,64,71,55,55,55,50,42,73,68,58,66,53,71,68,62,66,60,72,43,57,78,44,79,45,81,41,69,65,74,78,84,123

Radius of gyration: 13.8 Å; Cα contacts (8 Å, |Δi|>4): 122; chains: 1; bounding box: 36×22×38 Å

Mean predicted aligned error: 7.75 Å

Foldseek 3Di:
DPPVCPVDALVRLCVVQCPVDPVSVCCLLVDLAAHADADADDDPVRCVVCCVPPCLSCLQRYQHYHYQDPVVVVVCVVPPVVVSPRPHHPYYHYHHPPPPD